Protein AF-A0A3N7J6V0-F1 (afdb_monomer)

Structure (mmCIF, N/CA/C/O backbone):
data_AF-A0A3N7J6V0-F1
#
_entry.id   AF-A0A3N7J6V0-F1
#
loop_
_atom_site.group_PDB
_atom_site.id
_atom_site.type_symbol
_atom_site.label_atom_id
_atom_site.label_alt_id
_atom_site.label_comp_id
_atom_site.label_asym_id
_atom_site.label_entity_id
_atom_site.label_seq_id
_atom_site.pdbx_PDB_ins_code
_atom_site.Cartn_x
_atom_site.Cartn_y
_atom_site.Cartn_z
_atom_site.occupancy
_atom_site.B_iso_or_equiv
_atom_site.auth_seq_id
_atom_site.auth_comp_id
_atom_site.auth_asym_id
_atom_site.auth_atom_id
_atom_site.pdbx_PDB_model_num
ATOM 1 N N . MET A 1 1 ? 5.471 -15.057 -11.219 1.00 92.25 1 MET A N 1
ATOM 2 C CA . MET A 1 1 ? 5.505 -13.796 -10.446 1.00 92.25 1 MET A CA 1
ATOM 3 C C . MET A 1 1 ? 6.729 -13.816 -9.545 1.00 92.25 1 MET A C 1
ATOM 5 O O . MET A 1 1 ? 6.949 -14.839 -8.909 1.00 92.25 1 MET A O 1
ATOM 9 N N . ILE A 1 2 ? 7.534 -12.752 -9.531 1.00 97.69 2 ILE A N 1
ATOM 10 C CA . ILE A 1 2 ? 8.778 -12.653 -8.742 1.00 97.69 2 ILE A CA 1
ATOM 11 C C . ILE A 1 2 ? 8.809 -11.283 -8.053 1.00 97.69 2 ILE A C 1
ATOM 13 O O . ILE A 1 2 ? 8.446 -10.288 -8.671 1.00 97.69 2 ILE A O 1
ATOM 17 N N . GLY A 1 3 ? 9.210 -11.217 -6.786 1.00 97.38 3 GLY A N 1
ATOM 18 C CA . GLY A 1 3 ? 9.332 -9.962 -6.039 1.00 97.38 3 GLY A CA 1
ATOM 19 C C . GLY A 1 3 ? 10.760 -9.719 -5.542 1.00 97.38 3 GLY A C 1
ATOM 20 O O . GLY A 1 3 ? 11.561 -10.660 -5.502 1.00 97.38 3 GLY A O 1
ATOM 21 N N . PRO A 1 4 ? 11.118 -8.467 -5.211 1.00 97.06 4 PRO A N 1
ATOM 22 C CA . PRO A 1 4 ? 12.426 -8.142 -4.665 1.00 97.06 4 PRO A CA 1
ATOM 23 C C . PRO A 1 4 ? 12.553 -8.580 -3.199 1.00 97.06 4 PRO A C 1
ATOM 25 O O . PRO A 1 4 ? 11.595 -8.976 -2.537 1.00 97.06 4 PRO A O 1
ATOM 28 N N . THR A 1 5 ? 13.766 -8.486 -2.664 1.00 95.62 5 THR A N 1
ATOM 29 C CA . THR A 1 5 ? 14.012 -8.679 -1.231 1.00 95.62 5 THR A CA 1
ATOM 30 C C . THR A 1 5 ? 13.369 -7.550 -0.412 1.00 95.62 5 THR A C 1
ATOM 32 O O . THR A 1 5 ? 12.633 -6.707 -0.926 1.00 95.62 5 THR A O 1
ATOM 35 N N . GLN A 1 6 ? 13.637 -7.525 0.894 1.00 95.75 6 GLN A N 1
ATOM 36 C CA . GLN A 1 6 ? 13.127 -6.494 1.794 1.00 95.75 6 GLN A CA 1
ATOM 37 C C . GLN A 1 6 ? 11.590 -6.398 1.767 1.00 95.75 6 GLN A C 1
ATOM 39 O O . GLN A 1 6 ? 11.038 -5.327 1.527 1.00 95.75 6 GLN A O 1
ATOM 44 N N . TRP A 1 7 ? 10.905 -7.518 2.033 1.00 97.00 7 TRP A N 1
ATOM 45 C CA . TRP A 1 7 ? 9.437 -7.569 2.113 1.00 97.00 7 TRP A CA 1
ATOM 46 C C . TRP A 1 7 ? 8.757 -7.087 0.814 1.00 97.00 7 TRP A C 1
ATOM 48 O O . TRP A 1 7 ? 7.757 -6.378 0.859 1.00 97.00 7 TRP A O 1
ATOM 58 N N . ASN A 1 8 ? 9.321 -7.449 -0.349 1.00 97.81 8 ASN A N 1
ATOM 59 C CA . ASN A 1 8 ? 8.882 -6.998 -1.676 1.00 97.81 8 ASN A CA 1
ATOM 60 C C . ASN A 1 8 ? 8.863 -5.465 -1.838 1.00 97.81 8 ASN A C 1
ATOM 62 O O . ASN A 1 8 ? 8.035 -4.912 -2.564 1.00 97.81 8 ASN A O 1
ATOM 66 N N . SER A 1 9 ? 9.781 -4.757 -1.179 1.00 98.00 9 SER A N 1
ATOM 67 C CA . SER A 1 9 ? 9.880 -3.302 -1.282 1.00 98.00 9 SER A CA 1
ATOM 68 C C . SER A 1 9 ? 10.310 -2.861 -2.680 1.00 98.00 9 SER A C 1
ATOM 70 O O . SER A 1 9 ? 11.330 -3.309 -3.208 1.00 98.00 9 SER A O 1
ATOM 72 N N . ALA A 1 10 ? 9.603 -1.878 -3.246 1.00 98.31 10 ALA A N 1
ATOM 73 C CA . ALA A 1 10 ? 9.982 -1.262 -4.518 1.00 98.31 10 ALA A CA 1
ATOM 74 C C . ALA A 1 10 ? 11.411 -0.680 -4.497 1.00 98.31 10 ALA A C 1
ATOM 76 O O . ALA A 1 10 ? 12.084 -0.651 -5.526 1.00 98.31 10 ALA A O 1
ATOM 77 N N . LYS A 1 11 ? 11.916 -0.271 -3.322 1.00 97.81 11 LYS A N 1
ATOM 78 C CA . LYS A 1 11 ? 13.282 0.258 -3.157 1.00 97.81 11 LYS A CA 1
ATOM 79 C C . LYS A 1 11 ? 14.368 -0.787 -3.448 1.00 97.81 11 LYS A C 1
ATOM 81 O O . LYS A 1 11 ? 15.484 -0.401 -3.773 1.00 97.81 11 LYS A O 1
ATOM 86 N N . ALA A 1 12 ? 14.048 -2.078 -3.352 1.00 98.06 12 ALA A N 1
ATOM 87 C CA . ALA A 1 12 ? 14.971 -3.179 -3.618 1.00 98.06 12 ALA A CA 1
ATOM 88 C C . ALA A 1 12 ? 14.907 -3.695 -5.072 1.00 98.06 12 ALA A C 1
ATOM 90 O O . ALA A 1 12 ? 15.643 -4.613 -5.432 1.00 98.06 12 ALA A O 1
ATOM 91 N N . LEU A 1 13 ? 14.073 -3.102 -5.941 1.00 98.25 13 LEU A N 1
ATOM 92 C CA . LEU A 1 13 ? 13.965 -3.504 -7.352 1.00 98.25 13 LEU A CA 1
ATOM 93 C C . LEU A 1 13 ? 15.272 -3.333 -8.138 1.00 98.25 13 LEU A C 1
ATOM 95 O O . LEU A 1 13 ? 15.529 -4.085 -9.072 1.00 98.25 13 LEU A O 1
ATOM 99 N N . ASN A 1 14 ? 16.124 -2.380 -7.760 1.00 96.06 14 ASN A N 1
ATOM 100 C CA . ASN A 1 14 ? 17.435 -2.193 -8.392 1.00 96.06 14 ASN A CA 1
ATOM 101 C C . ASN A 1 14 ? 18.418 -3.350 -8.124 1.00 96.06 14 ASN A C 1
ATOM 103 O O . ASN A 1 14 ? 19.423 -3.458 -8.819 1.00 96.06 14 ASN A O 1
ATOM 107 N N . GLN A 1 15 ? 18.144 -4.191 -7.125 1.00 96.25 15 GLN A N 1
ATOM 108 C CA . GLN A 1 15 ? 18.923 -5.386 -6.789 1.00 96.25 15 GLN A CA 1
ATOM 109 C C . GLN A 1 15 ? 18.278 -6.666 -7.338 1.00 96.25 15 GLN A C 1
ATOM 111 O O . GLN A 1 15 ? 18.869 -7.744 -7.246 1.00 96.25 15 GLN A O 1
ATOM 116 N N . LEU A 1 16 ? 17.063 -6.574 -7.890 1.00 96.88 16 LEU A N 1
ATOM 117 C CA . LEU A 1 16 ? 16.340 -7.727 -8.405 1.00 96.88 16 LEU A CA 1
ATOM 118 C C . LEU A 1 16 ? 17.000 -8.224 -9.693 1.00 96.88 16 LEU A C 1
ATOM 120 O O . LEU A 1 16 ? 17.029 -7.530 -10.706 1.00 96.88 16 LEU A O 1
ATOM 124 N N . THR A 1 17 ? 17.487 -9.461 -9.655 1.00 96.38 17 THR A N 1
ATOM 125 C CA . THR A 1 17 ? 17.958 -10.175 -10.844 1.00 96.38 17 THR A CA 1
ATOM 126 C C . THR A 1 17 ? 16.870 -11.135 -11.299 1.00 96.38 17 THR A C 1
ATOM 128 O O . THR A 1 17 ? 16.421 -11.975 -10.519 1.00 96.38 17 THR A O 1
ATOM 131 N N . LEU A 1 18 ? 16.444 -11.006 -12.554 1.00 96.75 18 LEU A N 1
ATOM 132 C CA . LEU A 1 18 ? 15.433 -11.872 -13.152 1.00 96.75 18 LEU A CA 1
ATOM 133 C C . LEU A 1 18 ? 16.083 -12.932 -14.050 1.00 96.75 18 LEU A C 1
ATOM 135 O O . LEU A 1 18 ? 17.091 -12.640 -14.699 1.00 96.75 18 LEU A O 1
ATOM 139 N N . PRO A 1 19 ? 15.514 -14.148 -14.127 1.00 96.25 19 PRO A N 1
ATOM 140 C CA . PRO A 1 19 ? 15.858 -15.069 -15.200 1.00 96.25 19 PRO A CA 1
ATOM 141 C C . PRO A 1 19 ? 15.416 -14.485 -16.553 1.00 96.25 19 PRO A C 1
ATOM 143 O O . PRO A 1 19 ? 14.533 -13.629 -16.617 1.00 96.25 19 PRO A O 1
ATOM 146 N N . ASN A 1 20 ? 16.033 -14.945 -17.642 1.00 95.38 20 ASN A N 1
ATOM 147 C CA . ASN A 1 20 ? 15.668 -14.528 -18.997 1.00 95.38 20 ASN A CA 1
ATOM 148 C C . ASN A 1 20 ? 14.369 -15.221 -19.445 1.00 95.38 20 ASN A C 1
ATOM 150 O O . ASN A 1 20 ? 14.415 -16.217 -20.166 1.00 95.38 20 ASN A O 1
ATOM 154 N N . ASP A 1 21 ? 13.234 -14.715 -18.971 1.00 97.81 21 ASP A N 1
ATOM 155 C CA . ASP A 1 21 ? 11.899 -15.265 -19.209 1.00 97.81 21 ASP A CA 1
ATOM 156 C C . ASP A 1 21 ? 10.903 -14.116 -19.470 1.00 97.81 21 ASP A C 1
ATOM 158 O O . ASP A 1 21 ? 10.761 -13.239 -18.613 1.00 97.81 21 ASP A O 1
ATOM 162 N N . PRO A 1 22 ? 10.229 -14.073 -20.636 1.00 96.00 22 PRO A N 1
ATOM 163 C CA . PRO A 1 22 ? 9.286 -13.008 -20.970 1.00 96.00 22 PRO A CA 1
ATOM 164 C C . PRO A 1 22 ? 7.928 -13.123 -20.254 1.00 96.00 22 PRO A C 1
ATOM 166 O O . PRO A 1 22 ? 7.190 -12.142 -20.225 1.00 96.00 22 PRO A O 1
ATOM 169 N N . GLU A 1 23 ? 7.594 -14.265 -19.646 1.00 97.50 23 GLU A N 1
ATOM 170 C CA . GLU A 1 23 ? 6.287 -14.537 -19.021 1.00 97.50 23 GLU A CA 1
ATOM 171 C C . GLU A 1 23 ? 6.247 -14.139 -17.531 1.00 97.50 23 GLU A C 1
ATOM 173 O O . GLU A 1 23 ? 5.511 -14.693 -16.705 1.00 97.50 23 GLU A O 1
ATOM 178 N N . LEU A 1 24 ? 7.072 -13.160 -17.152 1.00 98.19 24 LEU A N 1
ATOM 179 C CA . LEU A 1 24 ? 7.210 -12.703 -15.776 1.00 98.19 24 LEU A CA 1
ATOM 180 C C . LEU A 1 24 ? 6.378 -11.452 -15.484 1.00 98.19 24 LEU A C 1
ATOM 182 O O . LEU A 1 24 ? 6.388 -10.465 -16.215 1.00 98.19 24 LEU A O 1
ATOM 186 N N . ILE A 1 25 ? 5.746 -11.469 -14.311 1.00 98.50 25 ILE A N 1
ATOM 187 C CA . ILE A 1 25 ? 5.191 -10.287 -13.644 1.00 98.50 25 ILE A CA 1
ATOM 188 C C . ILE A 1 25 ? 6.003 -10.046 -12.375 1.00 98.50 25 ILE A C 1
ATOM 190 O O . ILE A 1 25 ? 6.190 -10.974 -11.575 1.00 98.50 25 ILE A O 1
ATOM 194 N N . VAL A 1 26 ? 6.465 -8.813 -12.180 1.00 98.69 26 VAL A N 1
ATOM 195 C CA . VAL A 1 26 ? 7.145 -8.410 -10.946 1.00 98.69 26 VAL A CA 1
ATOM 196 C C . VAL A 1 26 ? 6.122 -7.936 -9.924 1.00 98.69 26 VAL A C 1
ATOM 198 O O . VAL A 1 26 ? 5.182 -7.237 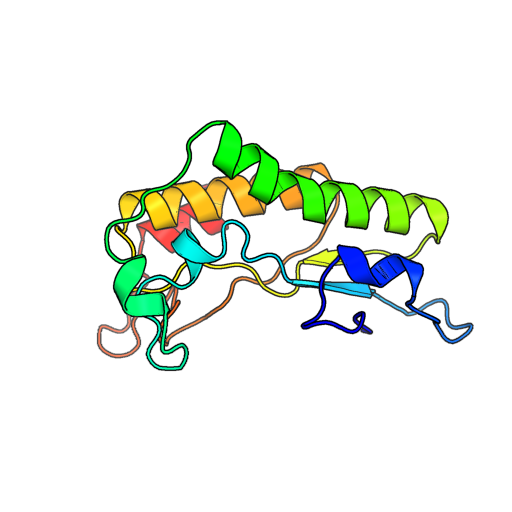-10.280 1.00 98.69 26 VAL A O 1
ATOM 201 N N . THR A 1 27 ? 6.280 -8.314 -8.658 1.00 98.81 27 THR A N 1
ATOM 202 C CA . THR A 1 27 ? 5.391 -7.870 -7.575 1.00 98.81 27 THR A CA 1
ATOM 203 C C . THR A 1 27 ? 6.124 -6.997 -6.566 1.00 98.81 27 THR A C 1
ATOM 205 O O . THR A 1 27 ? 7.273 -7.273 -6.223 1.00 98.81 27 THR A O 1
ATOM 208 N N . VAL A 1 28 ? 5.456 -5.949 -6.087 1.00 98.88 28 VAL A N 1
ATOM 209 C CA . VAL A 1 28 ? 5.904 -5.118 -4.960 1.00 98.88 28 VAL A CA 1
ATOM 210 C C . VAL A 1 28 ? 4.777 -4.936 -3.956 1.00 98.88 28 VAL A C 1
ATOM 212 O O . VAL A 1 28 ? 3.606 -4.987 -4.325 1.00 98.88 28 VAL A O 1
ATOM 215 N N . HIS A 1 29 ? 5.115 -4.714 -2.690 1.00 98.81 29 HIS A N 1
ATOM 216 C CA . HIS A 1 29 ? 4.144 -4.384 -1.647 1.00 98.81 29 HIS A CA 1
ATOM 217 C C . HIS A 1 29 ? 4.297 -2.906 -1.274 1.00 98.81 29 HIS A C 1
ATOM 219 O O . HIS A 1 29 ? 5.412 -2.375 -1.261 1.00 98.81 29 HIS A O 1
ATOM 225 N N . ASN A 1 30 ? 3.189 -2.228 -0.968 1.00 98.75 30 ASN A N 1
ATOM 226 C CA . ASN A 1 30 ? 3.225 -0.846 -0.502 1.00 98.75 30 ASN A CA 1
ATOM 227 C C . ASN A 1 30 ? 2.271 -0.624 0.673 1.00 98.75 30 ASN A C 1
ATOM 229 O O . ASN A 1 30 ? 1.052 -0.566 0.520 1.00 98.75 30 ASN A O 1
ATOM 233 N N . TYR A 1 31 ? 2.871 -0.444 1.845 1.00 98.56 31 TYR A N 1
ATOM 234 C CA . TYR A 1 31 ? 2.187 -0.149 3.100 1.00 98.56 31 TYR A CA 1
ATOM 235 C C . TYR A 1 31 ? 2.562 1.226 3.655 1.00 98.56 31 TYR A C 1
ATOM 237 O O . TYR A 1 31 ? 2.312 1.504 4.826 1.00 98.56 31 TYR A O 1
ATOM 245 N N . GLU A 1 32 ? 3.170 2.094 2.848 1.00 98.31 32 GLU A N 1
ATOM 246 C CA . GLU A 1 32 ? 3.524 3.435 3.302 1.00 98.31 32 GLU A CA 1
ATOM 247 C C . GLU A 1 32 ? 2.281 4.331 3.406 1.00 98.31 32 GLU A C 1
ATOM 249 O O . GLU A 1 32 ? 1.468 4.315 2.482 1.00 98.31 32 GLU A O 1
ATOM 254 N N . PRO A 1 33 ? 2.122 5.142 4.473 1.00 98.31 33 PRO A N 1
ATOM 255 C CA . PRO A 1 33 ? 3.008 5.250 5.636 1.00 98.31 33 PRO A CA 1
ATOM 256 C C . PRO A 1 33 ? 2.851 4.060 6.589 1.00 98.31 33 PRO A C 1
ATOM 258 O O . PRO A 1 33 ? 1.752 3.805 7.092 1.00 98.31 33 PRO A O 1
ATOM 261 N N . PHE A 1 34 ? 3.954 3.377 6.904 1.00 97.88 34 PHE A N 1
ATOM 262 C CA . PHE A 1 34 ? 3.905 2.136 7.690 1.00 97.88 34 PHE A CA 1
ATOM 263 C C . PHE A 1 34 ? 3.268 2.317 9.078 1.00 97.88 34 PHE A C 1
ATOM 265 O O . PHE A 1 34 ? 2.456 1.503 9.515 1.00 97.88 34 PHE A O 1
ATOM 272 N N . GLN A 1 35 ? 3.552 3.445 9.737 1.00 98.00 35 GLN A N 1
ATOM 273 C CA . GLN A 1 35 ? 2.967 3.782 11.039 1.00 98.00 35 GLN A CA 1
ATOM 274 C C . GLN A 1 35 ? 1.437 3.873 10.989 1.00 98.00 35 GLN A C 1
ATOM 276 O O . GLN A 1 35 ? 0.763 3.468 11.929 1.00 98.00 35 GLN A O 1
ATOM 281 N N . PHE A 1 36 ? 0.874 4.369 9.883 1.00 98.56 36 PHE A N 1
ATOM 282 C CA . PHE A 1 36 ? -0.573 4.424 9.697 1.00 98.56 36 PHE A CA 1
ATOM 283 C C . PHE A 1 36 ? -1.151 3.034 9.411 1.00 98.56 36 PHE A C 1
ATOM 285 O O . PHE A 1 36 ? -2.118 2.626 10.061 1.00 98.56 36 PHE A O 1
ATOM 292 N N . THR A 1 37 ? -0.576 2.315 8.442 1.00 98.62 37 THR A N 1
ATOM 293 C CA . THR A 1 37 ? -1.142 1.054 7.941 1.00 98.62 37 THR A CA 1
ATOM 294 C C . THR A 1 37 ? -1.036 -0.087 8.943 1.00 98.62 37 THR A C 1
ATOM 296 O O . THR A 1 37 ? -1.884 -0.972 8.907 1.00 98.62 37 THR A O 1
ATOM 299 N N . HIS A 1 38 ? -0.058 -0.052 9.851 1.00 98.50 38 HIS A N 1
ATOM 300 C CA . HIS A 1 38 ? 0.206 -1.111 10.829 1.00 98.50 38 HIS A CA 1
ATOM 301 C C . HIS A 1 38 ? -0.026 -0.687 12.283 1.00 98.50 38 HIS A C 1
ATOM 303 O O . HIS A 1 38 ? 0.361 -1.411 13.198 1.00 98.50 38 HIS A O 1
ATOM 309 N N . GLN A 1 39 ? -0.676 0.454 12.537 1.00 98.56 39 GLN A N 1
ATOM 310 C CA . GLN A 1 39 ? -0.933 0.901 13.908 1.00 98.56 39 GLN A CA 1
ATOM 311 C C . GLN A 1 39 ? -1.646 -0.167 14.752 1.00 98.56 39 GLN A C 1
ATOM 313 O O . GLN A 1 39 ? -2.686 -0.713 14.382 1.00 98.56 39 GLN A O 1
ATOM 318 N N . GLY A 1 40 ? -1.069 -0.462 15.913 1.00 98.25 40 GLY A N 1
ATOM 319 C CA . GLY A 1 40 ? -1.535 -1.470 16.856 1.00 98.25 40 GLY A CA 1
ATOM 320 C C . GLY A 1 40 ? -1.445 -2.930 16.396 1.00 98.25 40 GLY A C 1
ATOM 321 O O . GLY A 1 40 ? -2.036 -3.768 17.073 1.00 98.25 40 GLY A O 1
ATOM 322 N N . ALA A 1 41 ? -0.777 -3.261 15.290 1.00 97.44 41 ALA A N 1
ATOM 323 C CA . ALA A 1 41 ? -0.575 -4.644 14.860 1.00 97.44 41 ALA A CA 1
ATOM 324 C C . ALA A 1 41 ? 0.108 -5.498 15.948 1.00 97.44 41 ALA A C 1
ATOM 326 O O . ALA A 1 41 ? 1.140 -5.122 16.492 1.00 97.44 41 ALA A O 1
ATOM 327 N N . GLU A 1 42 ? -0.461 -6.660 16.269 1.00 97.12 42 GLU A N 1
ATOM 328 C CA . GLU A 1 42 ? -0.031 -7.507 17.393 1.00 97.12 42 GLU A CA 1
ATOM 329 C C . GLU A 1 42 ? 1.355 -8.129 17.190 1.00 97.12 42 GLU A C 1
ATOM 331 O O . GLU A 1 42 ? 1.989 -8.554 18.152 1.00 97.12 42 GLU A O 1
ATOM 336 N N . TRP A 1 43 ? 1.821 -8.195 15.944 1.00 95.19 43 TRP A N 1
ATOM 337 C CA . TRP A 1 43 ? 3.112 -8.774 15.579 1.00 95.19 43 TRP A CA 1
ATOM 338 C C . TRP A 1 43 ? 4.266 -7.762 15.576 1.00 95.19 43 TRP A C 1
ATOM 340 O O . TRP A 1 43 ? 5.403 -8.159 15.333 1.00 95.19 43 TRP A O 1
ATOM 350 N N . ASP A 1 44 ? 4.003 -6.480 15.848 1.00 95.06 44 ASP A N 1
ATOM 351 C CA . ASP A 1 44 ? 5.033 -5.446 15.962 1.00 95.06 44 ASP A CA 1
ATOM 352 C C . ASP A 1 44 ? 4.951 -4.762 17.333 1.00 95.06 44 ASP A C 1
ATOM 354 O O . ASP A 1 44 ? 3.981 -4.080 17.668 1.00 95.06 44 ASP A O 1
ATOM 358 N N . SER A 1 45 ? 6.008 -4.918 18.133 1.00 95.75 45 SER A N 1
ATOM 359 C CA . SER A 1 45 ? 6.097 -4.364 19.487 1.00 95.75 45 SER A CA 1
ATOM 360 C C . SER A 1 45 ? 6.019 -2.835 19.540 1.00 95.75 45 SER A C 1
ATOM 362 O O . SER A 1 45 ? 5.707 -2.281 20.592 1.00 95.75 45 SER A O 1
ATOM 364 N N . HIS A 1 46 ? 6.296 -2.139 18.435 1.00 95.62 46 HIS A N 1
ATOM 365 C CA . HIS A 1 46 ? 6.244 -0.677 18.357 1.00 95.62 46 HIS A CA 1
ATOM 366 C C . HIS A 1 46 ? 4.875 -0.163 17.920 1.00 95.62 46 HIS A C 1
ATOM 368 O O . HIS A 1 46 ? 4.555 1.005 18.150 1.00 95.62 46 HIS A O 1
ATOM 374 N N . ALA A 1 47 ? 4.044 -1.020 17.323 1.00 96.94 47 ALA A N 1
ATOM 375 C CA . ALA A 1 47 ? 2.826 -0.592 16.653 1.00 96.94 47 ALA A CA 1
ATOM 376 C C . ALA A 1 47 ? 1.807 0.063 17.590 1.00 96.94 47 ALA A C 1
ATOM 378 O O . ALA A 1 47 ? 1.037 0.925 17.160 1.00 96.94 47 ALA A O 1
ATOM 379 N N . ALA A 1 48 ? 1.815 -0.291 18.879 1.00 97.38 48 ALA A N 1
ATOM 380 C CA . ALA A 1 48 ? 0.969 0.347 19.885 1.00 97.38 48 ALA A CA 1
ATOM 381 C C . ALA A 1 48 ? 1.192 1.869 19.970 1.00 97.38 48 ALA A C 1
ATOM 383 O O . ALA A 1 48 ? 0.237 2.610 20.193 1.00 97.38 48 ALA A O 1
ATOM 384 N N . ALA A 1 49 ? 2.419 2.345 19.731 1.00 97.94 49 ALA A N 1
ATOM 385 C CA . ALA A 1 49 ? 2.755 3.768 19.767 1.00 97.94 49 ALA A CA 1
ATOM 386 C C . ALA A 1 49 ? 2.173 4.565 18.586 1.00 97.94 49 ALA A C 1
ATOM 388 O O . ALA A 1 49 ? 2.158 5.792 18.630 1.00 97.94 49 ALA A O 1
ATOM 389 N N . TRP A 1 50 ? 1.701 3.893 17.532 1.00 98.06 50 TRP A N 1
ATOM 390 C CA . TRP A 1 50 ? 1.156 4.542 16.333 1.00 98.06 50 TRP A CA 1
ATOM 391 C C . TRP A 1 50 ? -0.373 4.623 16.336 1.00 98.06 50 TRP A C 1
ATOM 393 O O . TRP A 1 50 ? -0.964 5.152 15.390 1.00 98.06 50 TRP A O 1
ATOM 403 N N . LEU A 1 51 ? -1.028 4.094 17.374 1.00 98.06 51 LEU A N 1
ATOM 404 C CA . LEU A 1 51 ? -2.482 4.143 17.511 1.00 98.06 51 LEU A CA 1
ATOM 405 C C . LEU A 1 51 ? -2.990 5.589 17.471 1.00 98.06 51 LEU A C 1
ATOM 407 O O . LEU A 1 51 ? -2.498 6.460 18.183 1.00 98.06 51 LEU A O 1
ATOM 411 N N . GLY A 1 52 ? -4.006 5.823 16.641 1.00 96.25 52 GLY A N 1
ATOM 412 C CA . GLY A 1 52 ? -4.602 7.142 16.429 1.00 96.25 52 GLY A CA 1
ATOM 413 C C . GLY A 1 52 ? -4.026 7.901 15.232 1.00 96.25 52 GLY A C 1
ATOM 414 O O . GLY A 1 52 ? -4.535 8.970 14.902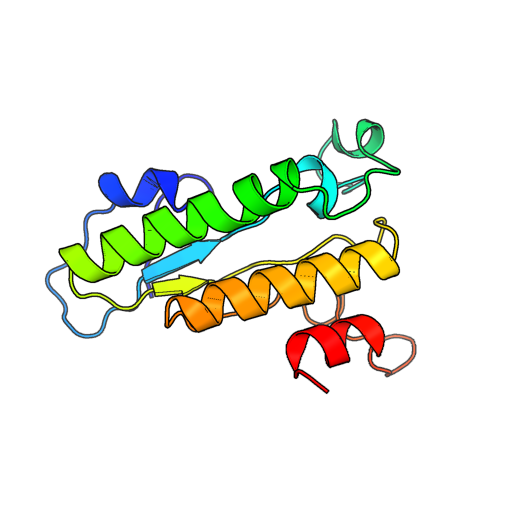 1.00 96.25 52 GLY A O 1
ATOM 415 N N . THR A 1 53 ? -3.021 7.352 14.540 1.00 97.50 53 THR A N 1
ATOM 416 C CA . THR A 1 53 ? -2.520 7.928 13.284 1.00 97.50 53 THR A CA 1
ATOM 417 C C . THR A 1 53 ? -3.632 7.934 12.229 1.00 97.50 53 THR A C 1
ATOM 419 O O . THR A 1 53 ? -4.248 6.903 11.952 1.00 97.50 53 THR A O 1
ATOM 422 N N . THR A 1 54 ? -3.887 9.087 11.612 1.00 97.38 54 THR A N 1
ATOM 423 C CA . THR A 1 54 ? -4.874 9.254 10.532 1.00 97.38 54 THR A CA 1
ATOM 424 C C . THR A 1 54 ? -4.198 9.332 9.162 1.00 97.38 54 THR A C 1
ATOM 426 O O . THR A 1 54 ? -2.978 9.448 9.060 1.00 97.38 54 THR A O 1
ATOM 429 N N . CYS A 1 55 ? -5.001 9.247 8.104 1.00 93.81 55 CYS A N 1
ATOM 430 C CA . CYS A 1 55 ? -4.610 9.443 6.705 1.00 93.81 55 CYS A CA 1
ATOM 431 C C . CYS A 1 55 ? -5.587 10.449 6.051 1.00 93.81 55 CYS A C 1
ATOM 433 O O . CYS A 1 55 ? -6.707 10.542 6.551 1.00 93.81 55 CYS A O 1
ATOM 435 N N . CYS A 1 56 ? -5.242 11.197 4.990 1.00 94.38 56 CYS A N 1
ATOM 436 C CA . CYS A 1 56 ? -3.923 11.277 4.338 1.00 94.38 56 CYS A CA 1
ATOM 437 C C . CYS A 1 56 ? -3.453 12.730 4.116 1.00 94.38 56 CYS A C 1
ATOM 439 O O . CYS A 1 56 ? -3.857 13.394 3.158 1.00 94.38 56 CYS A O 1
ATOM 441 N N . SER A 1 57 ? -2.533 13.213 4.960 1.00 97.31 57 SER A N 1
ATOM 442 C CA . SER A 1 57 ? -1.868 14.510 4.765 1.00 97.31 57 SER A CA 1
ATOM 443 C C . SER A 1 57 ? -1.024 14.532 3.477 1.00 97.31 57 SER A C 1
ATOM 445 O O . SER A 1 57 ? -0.636 13.469 2.981 1.00 97.31 57 SER A O 1
ATOM 447 N N . PRO A 1 58 ? -0.663 15.713 2.934 1.00 97.62 58 PRO A N 1
ATOM 448 C CA . PRO A 1 58 ? 0.161 15.799 1.723 1.00 97.62 58 PRO A CA 1
ATOM 449 C C . PRO A 1 58 ? 1.469 14.996 1.803 1.00 97.62 58 PRO A C 1
ATOM 451 O O . PRO A 1 58 ? 1.815 14.291 0.855 1.00 97.62 58 PRO A O 1
ATOM 454 N N . ALA A 1 59 ? 2.142 15.028 2.958 1.00 97.81 59 ALA A N 1
ATOM 455 C CA . ALA A 1 59 ? 3.373 14.277 3.197 1.00 97.81 59 ALA A CA 1
ATOM 456 C C . ALA A 1 59 ? 3.145 12.756 3.228 1.00 97.81 59 ALA A C 1
ATOM 458 O O . ALA A 1 59 ? 3.991 11.987 2.778 1.00 97.81 59 ALA A O 1
ATOM 459 N N . GLN A 1 60 ? 1.999 12.298 3.739 1.00 98.19 60 GLN A N 1
ATOM 460 C CA . GLN A 1 60 ? 1.646 10.876 3.710 1.00 98.19 60 GLN A CA 1
ATOM 461 C C . GLN A 1 60 ? 1.341 10.413 2.289 1.00 98.19 60 GLN A C 1
ATOM 463 O O . GLN A 1 60 ? 1.788 9.345 1.887 1.00 98.19 60 GLN A O 1
ATOM 468 N N . GLN A 1 61 ? 0.641 11.226 1.497 1.00 98.56 61 GLN A N 1
ATOM 469 C CA . GLN A 1 61 ? 0.383 10.875 0.105 1.00 98.56 61 GLN A CA 1
ATOM 470 C C . GLN A 1 61 ? 1.671 10.815 -0.728 1.00 98.56 61 GLN A C 1
ATOM 472 O O . GLN A 1 61 ? 1.773 10.003 -1.641 1.00 98.56 61 GLN A O 1
ATOM 477 N N . GLU A 1 62 ? 2.672 11.645 -0.430 1.00 98.38 62 GLU A N 1
ATOM 478 C CA . GLU A 1 62 ? 3.992 11.527 -1.057 1.00 98.38 62 GLU A CA 1
ATOM 479 C C . GLU A 1 62 ? 4.673 10.197 -0.704 1.00 98.38 62 GLU A C 1
ATOM 481 O O . GLU A 1 62 ? 5.158 9.506 -1.600 1.00 98.38 62 GLU A O 1
ATOM 486 N N . GLN A 1 63 ? 4.615 9.784 0.567 1.00 98.38 63 GLN A N 1
ATOM 487 C CA . GLN A 1 63 ? 5.109 8.473 1.000 1.00 98.38 63 GLN A CA 1
ATOM 488 C C . GLN A 1 63 ? 4.381 7.319 0.300 1.00 98.38 63 GLN A C 1
ATOM 490 O O . GLN A 1 63 ? 5.029 6.366 -0.119 1.00 98.38 63 GLN A O 1
ATOM 495 N N . MET A 1 64 ? 3.062 7.422 0.105 1.00 98.62 64 MET A N 1
ATOM 496 C CA . MET A 1 64 ? 2.281 6.431 -0.646 1.00 98.62 64 MET A CA 1
ATOM 497 C C . MET A 1 64 ? 2.727 6.345 -2.111 1.00 98.62 64 MET A C 1
ATOM 499 O O . MET A 1 64 ? 2.838 5.251 -2.661 1.00 98.62 64 MET A O 1
ATOM 503 N N . ARG A 1 65 ? 2.988 7.490 -2.757 1.00 98.81 65 ARG A N 1
ATOM 504 C CA . ARG A 1 65 ? 3.323 7.562 -4.188 1.00 98.81 65 ARG A CA 1
ATOM 505 C C . ARG A 1 65 ? 4.743 7.120 -4.504 1.00 98.81 65 ARG A C 1
ATOM 507 O O . ARG A 1 65 ? 4.946 6.469 -5.526 1.00 98.81 65 ARG A O 1
ATOM 514 N N . ALA A 1 66 ? 5.709 7.430 -3.643 1.00 98.69 66 ALA A N 1
ATOM 515 C CA . ALA A 1 66 ? 7.122 7.217 -3.948 1.00 98.69 66 ALA A CA 1
ATOM 516 C C . ALA A 1 66 ? 7.473 5.753 -4.314 1.00 98.69 66 ALA A C 1
ATOM 518 O O . ALA A 1 66 ? 8.134 5.552 -5.336 1.00 98.69 66 ALA A O 1
ATOM 519 N N . PRO A 1 67 ? 7.011 4.709 -3.591 1.00 98.81 67 PRO A N 1
ATOM 520 C CA . PRO A 1 67 ? 7.244 3.320 -3.997 1.00 98.81 67 PRO A CA 1
ATOM 521 C C . PRO A 1 67 ? 6.606 2.967 -5.346 1.00 98.81 67 PRO A C 1
ATOM 523 O O . PRO A 1 67 ? 7.207 2.240 -6.137 1.00 98.81 67 PRO A O 1
ATOM 526 N N . LEU A 1 68 ? 5.419 3.510 -5.640 1.00 98.88 68 LEU A N 1
ATOM 527 C CA . LEU A 1 68 ? 4.745 3.301 -6.923 1.00 98.88 68 LEU A CA 1
ATOM 528 C C . LEU A 1 68 ? 5.509 3.984 -8.066 1.00 98.88 68 LEU A C 1
ATOM 530 O O . LEU A 1 68 ? 5.643 3.418 -9.147 1.00 98.88 68 LEU A O 1
ATOM 534 N N . ASP A 1 69 ? 6.055 5.179 -7.844 1.00 98.88 69 ASP A N 1
ATOM 535 C CA . ASP A 1 69 ? 6.872 5.878 -8.840 1.00 98.88 69 ASP A CA 1
ATOM 536 C C . ASP A 1 69 ? 8.158 5.109 -9.166 1.00 98.88 69 ASP A C 1
ATOM 538 O O . ASP A 1 69 ? 8.482 4.934 -10.345 1.00 98.88 69 ASP A O 1
ATOM 542 N N . ILE A 1 70 ? 8.831 4.572 -8.141 1.00 98.81 70 ILE A N 1
ATOM 543 C CA . ILE A 1 70 ? 10.005 3.701 -8.302 1.00 98.81 70 ILE A CA 1
ATOM 544 C C . ILE A 1 70 ? 9.639 2.466 -9.131 1.00 98.81 70 ILE A C 1
ATOM 546 O O . ILE A 1 70 ? 10.302 2.162 -10.124 1.00 98.81 70 ILE A O 1
ATOM 550 N N . ALA A 1 71 ? 8.560 1.774 -8.762 1.00 98.75 71 ALA A N 1
ATOM 551 C CA . ALA A 1 71 ? 8.111 0.572 -9.451 1.00 98.75 71 ALA A CA 1
ATOM 552 C C . ALA A 1 71 ? 7.720 0.843 -10.915 1.00 98.75 71 ALA A C 1
ATOM 554 O O . ALA A 1 71 ? 8.101 0.091 -11.814 1.00 98.75 71 ALA A O 1
ATOM 555 N N . ALA A 1 72 ? 7.025 1.950 -11.183 1.00 98.75 72 ALA A N 1
ATOM 556 C CA . ALA A 1 72 ? 6.637 2.341 -12.535 1.00 98.75 72 ALA A CA 1
ATOM 557 C C . ALA A 1 72 ? 7.855 2.711 -13.394 1.00 98.75 72 ALA A C 1
ATOM 559 O O . ALA A 1 72 ? 7.917 2.362 -14.574 1.00 98.75 72 ALA A O 1
ATOM 560 N N . GLN A 1 73 ? 8.839 3.412 -12.821 1.00 98.69 73 GLN A N 1
ATOM 561 C CA . GLN A 1 73 ? 10.094 3.714 -13.510 1.00 98.69 73 GLN A CA 1
ATOM 562 C C . GLN A 1 73 ? 10.864 2.438 -13.843 1.00 98.69 73 GLN A C 1
ATOM 564 O O . GLN A 1 73 ? 11.293 2.271 -14.987 1.00 98.69 73 GLN A O 1
ATOM 569 N N . TRP A 1 74 ? 10.990 1.533 -12.875 1.00 98.62 74 TRP A N 1
ATOM 570 C CA . TRP A 1 74 ? 11.656 0.253 -13.067 1.00 98.62 74 TRP A CA 1
ATOM 571 C C . TRP A 1 74 ? 10.970 -0.575 -14.162 1.00 98.62 74 TRP A C 1
ATOM 573 O O . TRP A 1 74 ? 11.651 -1.072 -15.061 1.00 98.62 74 TRP A O 1
ATOM 583 N N . SER A 1 75 ? 9.632 -0.633 -14.158 1.00 98.50 75 SER A N 1
ATOM 584 C CA . SER A 1 75 ? 8.831 -1.318 -15.182 1.00 98.50 75 SER A CA 1
ATOM 585 C C . SER A 1 75 ? 9.113 -0.777 -16.586 1.00 98.50 75 SER A C 1
ATOM 587 O O . SER A 1 75 ? 9.397 -1.549 -17.499 1.00 98.50 75 SER A O 1
ATOM 589 N N . ARG A 1 76 ? 9.140 0.553 -16.764 1.00 98.25 76 ARG A N 1
ATOM 590 C CA . ARG A 1 76 ? 9.456 1.178 -18.063 1.00 98.25 76 ARG A CA 1
ATOM 591 C C . ARG A 1 76 ? 10.866 0.850 -18.557 1.00 98.25 76 ARG A C 1
ATOM 593 O O . ARG A 1 76 ? 11.068 0.700 -19.758 1.00 98.25 76 ARG A O 1
ATOM 600 N N . GLN A 1 77 ? 11.833 0.761 -17.647 1.00 97.94 77 GLN A N 1
ATOM 601 C CA . GLN A 1 77 ? 13.230 0.473 -17.983 1.00 97.94 77 GLN A CA 1
ATOM 602 C C . GLN A 1 77 ? 13.444 -0.996 -18.363 1.00 97.94 77 GLN A C 1
ATOM 604 O O . GLN A 1 77 ? 14.128 -1.274 -19.345 1.00 97.94 77 GLN A O 1
ATOM 609 N N . HIS A 1 78 ? 12.8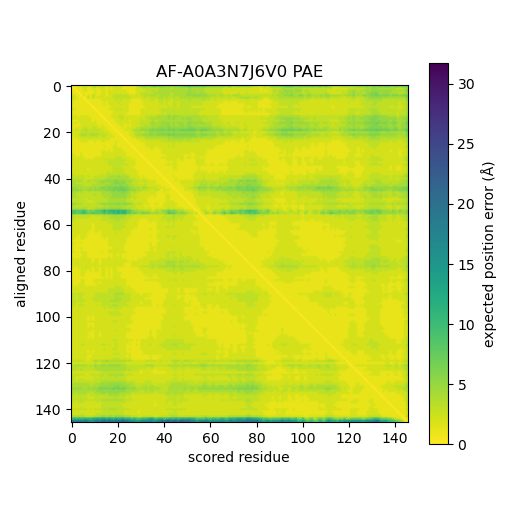40 -1.922 -17.617 1.00 97.06 78 HIS A N 1
ATOM 610 C CA . HIS A 1 78 ? 13.083 -3.361 -17.764 1.00 97.06 78 HIS A CA 1
ATOM 611 C C . HIS A 1 78 ? 12.035 -4.071 -18.625 1.00 97.06 78 HIS A C 1
ATOM 613 O O . HIS A 1 78 ? 12.245 -5.212 -19.018 1.00 97.06 78 HIS A O 1
ATOM 619 N N . ARG A 1 79 ? 10.932 -3.385 -18.953 1.00 96.94 79 ARG A N 1
ATOM 620 C CA . ARG A 1 79 ? 9.819 -3.873 -19.783 1.00 96.94 79 ARG A CA 1
ATOM 621 C C . ARG A 1 79 ? 9.093 -5.096 -19.215 1.00 96.94 79 ARG A C 1
ATOM 623 O O . ARG A 1 79 ? 8.487 -5.847 -19.970 1.00 96.94 79 ARG A O 1
ATOM 630 N N . TYR A 1 80 ? 9.095 -5.245 -17.891 1.00 98.12 80 TYR A N 1
ATOM 631 C CA . TYR A 1 80 ? 8.239 -6.196 -17.181 1.00 98.12 80 TYR A CA 1
ATOM 632 C C . TYR A 1 80 ? 7.068 -5.464 -16.517 1.00 98.12 80 TYR A C 1
ATOM 634 O O . TYR A 1 80 ? 7.284 -4.403 -15.912 1.00 98.12 80 TYR A O 1
ATOM 642 N N . PRO A 1 81 ? 5.836 -5.998 -16.589 1.00 98.44 81 PRO A N 1
ATOM 643 C CA . PRO A 1 81 ? 4.706 -5.447 -15.853 1.00 98.44 81 PRO A CA 1
ATOM 644 C C . PRO A 1 81 ? 4.930 -5.578 -14.343 1.00 98.44 81 PRO A C 1
ATOM 646 O O . PRO A 1 81 ? 5.538 -6.544 -13.869 1.00 98.44 81 PRO A O 1
ATOM 649 N N . VAL A 1 82 ? 4.409 -4.606 -13.590 1.00 98.75 82 VAL A N 1
ATOM 650 C CA . VAL A 1 82 ? 4.443 -4.621 -12.125 1.00 98.75 82 VAL A CA 1
ATOM 651 C C . VAL A 1 82 ? 3.035 -4.740 -11.550 1.00 98.75 82 VAL A C 1
ATOM 653 O O . VAL A 1 82 ? 2.121 -4.007 -11.924 1.00 98.75 82 VAL A O 1
ATOM 656 N N . TYR A 1 83 ? 2.895 -5.666 -10.610 1.00 98.88 83 TYR A N 1
ATOM 657 C CA . TYR A 1 83 ? 1.730 -5.907 -9.777 1.00 98.88 83 TYR A CA 1
ATOM 658 C C . TYR A 1 83 ? 1.974 -5.318 -8.379 1.00 98.88 83 TYR A C 1
ATOM 660 O O . TYR A 1 83 ? 2.966 -5.647 -7.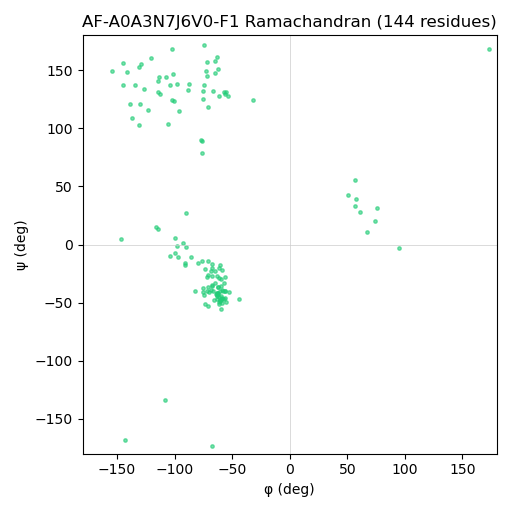728 1.00 98.88 83 TYR A O 1
ATOM 668 N N . LEU A 1 84 ? 1.083 -4.443 -7.906 1.00 98.88 84 LEU A N 1
ATOM 669 C CA . LEU A 1 84 ? 1.042 -4.042 -6.499 1.00 98.88 84 LEU A CA 1
ATOM 670 C C . LEU A 1 84 ? 0.394 -5.180 -5.708 1.00 98.88 84 LEU A C 1
ATOM 672 O O . LEU A 1 84 ? -0.827 -5.236 -5.571 1.00 98.88 84 LEU A O 1
ATOM 676 N N . GLY A 1 85 ? 1.212 -6.122 -5.251 1.00 98.69 85 GLY A N 1
ATOM 677 C CA . GLY A 1 85 ? 0.720 -7.387 -4.722 1.00 98.69 85 GLY A CA 1
ATOM 678 C C . GLY A 1 85 ? 0.043 -7.296 -3.373 1.00 98.69 85 GLY A C 1
ATOM 679 O O . GLY A 1 85 ? -0.857 -8.088 -3.103 1.00 98.69 85 GLY A O 1
ATOM 680 N N . GLU A 1 86 ? 0.428 -6.308 -2.572 1.00 98.88 86 GLU A N 1
ATOM 681 C CA . GLU A 1 86 ? -0.239 -6.012 -1.319 1.00 98.88 86 GLU A CA 1
ATOM 682 C C . GLU A 1 86 ? -0.261 -4.514 -1.040 1.00 98.88 86 GLU A C 1
ATOM 684 O O . GLU A 1 86 ? 0.745 -3.807 -1.176 1.00 98.88 86 GLU A O 1
ATOM 689 N N . PHE A 1 87 ? -1.421 -4.061 -0.584 1.00 98.88 87 PHE A N 1
ATOM 690 C CA . PHE A 1 87 ? -1.624 -2.796 0.101 1.00 98.88 87 PHE A CA 1
ATOM 691 C C . PHE A 1 87 ? -2.865 -2.910 0.988 1.00 98.88 87 PHE A C 1
ATOM 693 O O . PHE A 1 87 ? -3.812 -3.629 0.666 1.00 98.88 87 PHE A O 1
ATOM 700 N N . GLY A 1 88 ? -2.884 -2.181 2.096 1.00 98.62 88 GLY A N 1
ATOM 701 C CA . GLY A 1 88 ? -4.014 -2.174 3.016 1.00 98.62 88 GLY A CA 1
ATOM 702 C C . GLY A 1 88 ? -3.705 -1.386 4.281 1.00 98.62 88 GLY A C 1
ATOM 703 O O . GLY A 1 88 ? -2.559 -1.033 4.543 1.00 98.62 88 GLY A O 1
ATOM 704 N N . ALA A 1 89 ? -4.734 -1.112 5.078 1.00 98.69 89 ALA A N 1
ATOM 705 C CA . ALA A 1 89 ? -4.589 -0.501 6.396 1.00 98.69 89 ALA A CA 1
ATOM 706 C C . ALA A 1 89 ? -5.293 -1.351 7.459 1.00 98.69 89 ALA A C 1
ATOM 708 O O . ALA A 1 89 ? -6.441 -1.771 7.254 1.00 98.69 89 ALA A O 1
ATOM 709 N N . TYR A 1 90 ? -4.608 -1.589 8.580 1.00 98.56 90 TYR A N 1
ATOM 710 C CA . TYR A 1 90 ? -5.029 -2.506 9.632 1.00 98.56 90 TYR A CA 1
ATOM 711 C C . TYR A 1 90 ? -6.343 -2.079 10.283 1.00 98.56 90 TYR A C 1
ATOM 713 O O . TYR A 1 90 ? -6.669 -0.894 10.369 1.00 98.56 90 TYR A O 1
ATOM 721 N N . GLY A 1 91 ? -7.105 -3.053 10.778 1.00 98.06 91 GLY A N 1
ATOM 722 C CA . GLY A 1 91 ? -8.450 -2.863 11.318 1.00 98.06 91 GLY A CA 1
ATOM 723 C C . GLY A 1 91 ? -8.543 -1.925 12.522 1.00 98.06 91 GLY A C 1
ATOM 724 O O . GLY A 1 91 ? -9.633 -1.437 12.809 1.00 98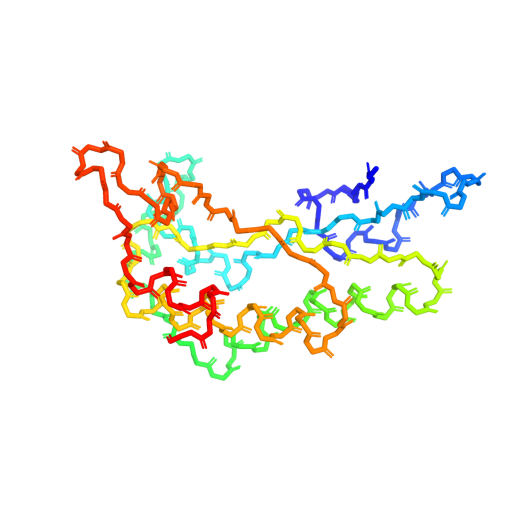.06 91 GLY A O 1
ATOM 725 N N . LYS A 1 92 ? -7.418 -1.646 13.192 1.00 98.25 92 LYS A N 1
ATOM 726 C CA . LYS A 1 92 ? -7.327 -0.705 14.319 1.00 98.25 92 LYS A CA 1
ATOM 727 C C . LYS A 1 92 ? -7.263 0.765 13.894 1.00 98.25 92 LYS A C 1
ATOM 729 O O . LYS A 1 92 ? -7.508 1.634 14.725 1.00 98.25 92 LYS A O 1
ATOM 734 N N . ALA A 1 93 ? -6.965 1.056 12.628 1.00 98.38 93 ALA A N 1
ATOM 735 C CA . ALA A 1 93 ? -6.992 2.418 12.106 1.00 98.38 93 ALA A CA 1
ATOM 736 C C . ALA A 1 93 ? -8.443 2.929 11.935 1.00 98.38 93 ALA A C 1
ATOM 738 O O . ALA A 1 93 ? -9.339 2.137 11.617 1.00 98.38 93 ALA A O 1
ATOM 739 N N . PRO A 1 94 ? -8.702 4.246 12.070 1.00 98.06 94 PRO A N 1
ATOM 740 C CA . PRO A 1 94 ? -10.032 4.814 11.845 1.00 98.06 94 PRO A CA 1
ATOM 741 C C . PRO A 1 94 ? -10.581 4.481 10.450 1.00 98.06 94 PRO A C 1
ATOM 743 O O . PRO A 1 94 ? -9.898 4.690 9.446 1.00 98.06 94 PRO A O 1
ATOM 746 N N . MET A 1 95 ? -11.829 4.000 10.365 1.00 98.12 95 MET A N 1
ATOM 747 C CA . MET A 1 95 ? -12.419 3.519 9.102 1.00 98.12 95 MET A CA 1
ATOM 748 C C . MET A 1 95 ? -12.394 4.570 7.983 1.00 98.12 95 MET A C 1
ATOM 750 O O . MET A 1 95 ? -12.068 4.228 6.851 1.00 98.12 95 MET A O 1
ATOM 754 N N . ALA A 1 96 ? -12.668 5.841 8.298 1.00 98.12 96 ALA A N 1
ATOM 755 C CA . ALA A 1 96 ? -12.603 6.930 7.320 1.00 98.12 96 ALA A CA 1
ATOM 756 C C . ALA A 1 96 ? -11.200 7.060 6.696 1.00 98.12 96 ALA A C 1
ATOM 758 O O . ALA A 1 96 ? -11.065 7.099 5.476 1.00 98.12 96 ALA A O 1
ATOM 759 N N . SER A 1 97 ? -10.144 7.016 7.516 1.00 98.50 97 SER A N 1
ATOM 760 C CA . SER A 1 97 ? -8.763 7.037 7.023 1.00 98.50 97 SER A CA 1
ATOM 761 C C . SER A 1 97 ? -8.400 5.773 6.245 1.00 98.50 97 SER A C 1
ATOM 763 O O . SER A 1 97 ? -7.675 5.859 5.259 1.00 98.50 97 SER A O 1
ATOM 765 N N . ARG A 1 98 ? -8.909 4.596 6.642 1.00 98.69 98 ARG A N 1
ATOM 766 C CA . ARG A 1 98 ? -8.707 3.346 5.886 1.00 98.69 98 ARG A CA 1
ATOM 767 C C . ARG A 1 98 ? -9.344 3.421 4.497 1.00 98.69 98 ARG A C 1
ATOM 769 O O . ARG A 1 98 ? -8.709 3.018 3.524 1.00 98.69 98 ARG A O 1
ATOM 776 N N . GLN A 1 99 ? -10.569 3.937 4.402 1.00 98.56 99 GLN A N 1
ATOM 777 C CA . GLN A 1 99 ? -11.278 4.147 3.138 1.00 98.56 99 GLN A CA 1
ATOM 778 C C . GLN A 1 99 ? -10.514 5.122 2.235 1.00 98.56 99 GLN A C 1
ATOM 780 O O . GLN A 1 99 ? -10.254 4.803 1.075 1.00 98.56 99 GLN A O 1
ATOM 785 N N . GLU A 1 100 ? -10.109 6.276 2.772 1.00 98.50 100 GLU A N 1
ATOM 786 C CA . GLU A 1 100 ? -9.364 7.288 2.019 1.00 98.50 100 GLU A CA 1
ATOM 787 C C . GLU A 1 100 ? -8.024 6.749 1.505 1.00 98.50 100 GLU A C 1
ATOM 789 O O . GLU A 1 100 ? -7.746 6.847 0.310 1.00 98.50 100 GLU A O 1
ATOM 794 N N . PHE A 1 101 ? -7.237 6.110 2.377 1.00 98.75 101 PHE A N 1
ATOM 795 C CA . PHE A 1 101 ? -5.981 5.458 2.008 1.00 98.75 101 PHE A CA 1
ATOM 796 C C . PHE A 1 101 ? -6.174 4.436 0.886 1.00 98.75 101 PHE A C 1
ATOM 798 O O . PHE A 1 101 ? -5.444 4.458 -0.103 1.00 98.75 101 PHE A O 1
ATOM 805 N N . THR A 1 102 ? -7.163 3.549 1.037 1.00 98.81 102 THR A N 1
ATOM 806 C CA . THR A 1 102 ? -7.421 2.458 0.087 1.00 98.81 102 THR A CA 1
ATOM 807 C C . THR A 1 102 ? -7.755 3.015 -1.293 1.00 98.81 102 THR A C 1
ATOM 809 O O . THR A 1 102 ? -7.181 2.566 -2.283 1.00 98.81 102 THR A O 1
ATOM 812 N N . ARG A 1 103 ? -8.620 4.037 -1.351 1.00 98.69 103 ARG A N 1
ATOM 813 C CA . ARG A 1 103 ? -8.995 4.704 -2.601 1.00 98.69 103 ARG A CA 1
ATOM 814 C C . ARG A 1 103 ? -7.781 5.352 -3.264 1.00 98.69 103 ARG A C 1
ATOM 816 O O . ARG A 1 103 ? -7.525 5.094 -4.432 1.00 98.69 103 ARG A O 1
ATOM 823 N N . ILE A 1 104 ? -7.013 6.150 -2.514 1.00 98.56 104 ILE A N 1
ATOM 824 C CA . ILE A 1 104 ? -5.829 6.834 -3.054 1.00 98.56 104 ILE A CA 1
ATOM 825 C C . ILE A 1 104 ? -4.809 5.814 -3.566 1.00 98.56 104 ILE A C 1
ATOM 827 O O . ILE A 1 104 ? -4.330 5.958 -4.682 1.00 98.56 104 ILE A O 1
ATOM 831 N N . MET A 1 105 ? -4.482 4.773 -2.796 1.00 98.75 105 MET A N 1
ATOM 832 C CA . MET A 1 105 ? -3.480 3.786 -3.211 1.00 98.75 105 MET A CA 1
ATOM 833 C C . MET A 1 105 ? -3.897 3.050 -4.490 1.00 98.75 105 MET A C 1
ATOM 835 O O . MET A 1 105 ? -3.078 2.892 -5.396 1.00 98.75 105 MET A O 1
ATOM 839 N N . ARG A 1 106 ? -5.174 2.656 -4.591 1.00 98.62 106 ARG A N 1
ATOM 840 C CA . ARG A 1 106 ? -5.737 2.060 -5.807 1.00 98.62 106 ARG A CA 1
ATOM 841 C C . ARG A 1 106 ? -5.626 3.013 -6.998 1.00 98.62 106 ARG A C 1
ATOM 843 O O . ARG A 1 106 ? -5.037 2.638 -8.008 1.00 98.62 106 ARG A O 1
ATOM 850 N N . ASP A 1 107 ? -6.149 4.235 -6.870 1.00 98.50 107 ASP A N 1
ATOM 851 C CA . ASP A 1 107 ? -6.148 5.240 -7.946 1.00 98.50 107 ASP A CA 1
ATOM 852 C C . ASP A 1 107 ? -4.716 5.510 -8.441 1.00 98.50 107 ASP A C 1
ATOM 854 O O . ASP A 1 107 ? -4.445 5.631 -9.637 1.00 98.50 107 ASP A O 1
ATOM 858 N N . GLU A 1 108 ? -3.765 5.571 -7.511 1.00 98.69 108 GLU A N 1
ATOM 859 C CA . GLU A 1 108 ? -2.356 5.807 -7.796 1.00 98.69 108 GLU A CA 1
ATOM 860 C C . GLU A 1 108 ? -1.668 4.613 -8.478 1.00 98.69 108 GLU A C 1
ATOM 862 O O . GLU A 1 108 ? -0.825 4.821 -9.359 1.00 98.69 108 GLU A O 1
ATOM 867 N N . ALA A 1 109 ? -2.022 3.379 -8.117 1.00 98.75 109 ALA A N 1
ATOM 868 C CA . ALA A 1 109 ? -1.541 2.180 -8.800 1.00 98.75 109 ALA A CA 1
ATOM 869 C C . ALA A 1 109 ? -2.079 2.114 -10.242 1.00 98.75 109 ALA A C 1
ATOM 871 O O . ALA A 1 109 ? -1.305 1.958 -11.192 1.00 98.75 109 ALA A O 1
ATOM 872 N N . GLU A 1 110 ? -3.384 2.332 -10.423 1.00 98.56 110 GLU A N 1
ATOM 873 C CA . GLU A 1 110 ? -4.053 2.299 -11.730 1.00 98.56 110 GLU A CA 1
ATOM 874 C C . GLU A 1 110 ? -3.531 3.385 -12.672 1.00 98.56 110 GLU A C 1
ATOM 876 O O . GLU A 1 110 ? -3.225 3.113 -13.834 1.00 98.56 110 GLU A O 1
ATOM 881 N N . ARG A 1 111 ? -3.307 4.602 -12.162 1.00 98.44 111 ARG A N 1
ATOM 882 C CA . ARG A 1 111 ? -2.711 5.712 -12.925 1.00 98.44 111 ARG A CA 1
ATOM 883 C C . ARG A 1 111 ? -1.315 5.393 -13.474 1.00 98.44 111 ARG A C 1
ATOM 885 O O . ARG A 1 111 ? -0.867 6.034 -14.424 1.00 98.44 111 ARG A O 1
ATOM 892 N N . ARG A 1 112 ? -0.618 4.419 -12.885 1.00 98.56 112 ARG A N 1
ATOM 893 C CA . ARG A 1 112 ? 0.701 3.932 -13.327 1.00 98.56 112 ARG A CA 1
ATOM 894 C C . ARG A 1 112 ? 0.624 2.642 -14.145 1.00 98.56 112 ARG A C 1
ATOM 896 O O . ARG A 1 112 ? 1.670 2.106 -14.501 1.00 98.56 112 ARG A O 1
ATOM 903 N N . GLY A 1 113 ? -0.581 2.167 -14.459 1.00 98.12 113 GLY A N 1
ATOM 904 C CA . GLY A 1 113 ? -0.811 0.943 -15.224 1.00 98.12 113 GLY A CA 1
ATOM 905 C C . GLY A 1 113 ? -0.538 -0.340 -14.439 1.00 98.12 113 GLY A C 1
ATOM 906 O O . GLY A 1 113 ? -0.301 -1.378 -15.050 1.00 98.12 113 GLY A O 1
ATOM 907 N N . MET A 1 114 ? -0.531 -0.284 -13.103 1.00 98.62 114 MET A N 1
ATOM 908 C CA . MET A 1 114 ? -0.313 -1.461 -12.262 1.00 98.62 114 MET A CA 1
ATOM 909 C C . MET A 1 114 ? -1.634 -2.162 -11.961 1.00 98.62 114 MET A C 1
ATOM 911 O O . MET A 1 114 ? -2.599 -1.538 -11.524 1.00 98.62 114 MET A O 1
ATOM 915 N N . THR A 1 115 ? -1.650 -3.484 -12.117 1.00 98.38 115 THR A N 1
ATOM 916 C CA . THR A 1 115 ? -2.650 -4.343 -11.465 1.00 98.38 115 THR A CA 1
ATOM 917 C C . THR A 1 115 ? -2.371 -4.422 -9.964 1.00 98.38 115 THR A C 1
ATOM 919 O O . THR A 1 115 ? -1.224 -4.234 -9.553 1.00 98.38 115 THR A O 1
ATOM 922 N N . TRP A 1 116 ? -3.372 -4.742 -9.142 1.00 98.75 116 TRP A N 1
ATOM 923 C CA . TRP A 1 116 ? -3.235 -4.683 -7.684 1.00 98.75 116 TRP A CA 1
ATOM 924 C C . TRP A 1 116 ? -4.003 -5.782 -6.939 1.00 98.75 116 TRP A C 1
ATOM 926 O O . TRP A 1 116 ? -4.975 -6.336 -7.453 1.00 98.75 116 TRP A O 1
ATOM 936 N N . GLY A 1 117 ? -3.553 -6.089 -5.720 1.00 98.62 117 GLY A N 1
ATOM 937 C CA . GLY A 1 117 ? -4.194 -7.000 -4.773 1.00 98.62 117 GLY A CA 1
ATOM 938 C C . GLY A 1 117 ? -4.334 -6.355 -3.398 1.00 98.62 117 GLY A C 1
ATOM 939 O O . GLY A 1 117 ? -3.347 -5.948 -2.790 1.00 98.62 117 GLY A O 1
ATOM 940 N N . TYR A 1 118 ? -5.570 -6.242 -2.904 1.00 98.75 118 TYR A N 1
ATOM 941 C CA . TYR A 1 118 ? -5.827 -5.712 -1.565 1.00 98.75 118 TYR A CA 1
ATOM 942 C C . TYR A 1 118 ? -5.482 -6.748 -0.496 1.00 98.75 118 TYR A C 1
ATOM 944 O O . TYR A 1 118 ? -5.945 -7.890 -0.560 1.00 98.75 118 TYR A O 1
ATOM 952 N N . TRP A 1 119 ? -4.738 -6.323 0.520 1.00 98.69 119 TRP A N 1
ATOM 953 C CA . TRP A 1 119 ? -4.527 -7.092 1.735 1.00 98.69 119 TRP A CA 1
ATOM 954 C C . TRP A 1 119 ? -5.530 -6.635 2.801 1.00 98.69 119 TRP A C 1
ATOM 956 O O . TRP A 1 119 ? -5.481 -5.488 3.237 1.00 98.69 119 TRP A O 1
ATOM 966 N N . GLU A 1 120 ? -6.474 -7.463 3.247 1.00 98.38 120 GLU A N 1
ATOM 967 C CA . GLU A 1 120 ? -6.812 -8.798 2.735 1.00 98.38 120 GLU A CA 1
ATOM 968 C C . GLU A 1 120 ? -8.325 -9.050 2.793 1.00 98.38 120 GLU A C 1
ATOM 970 O O . GLU A 1 120 ? -9.124 -8.121 2.941 1.00 98.38 120 GLU A O 1
ATOM 975 N N . PHE A 1 121 ? -8.745 -10.297 2.590 1.00 98.38 121 PHE A N 1
ATOM 976 C CA . PHE A 1 121 ? -10.148 -10.6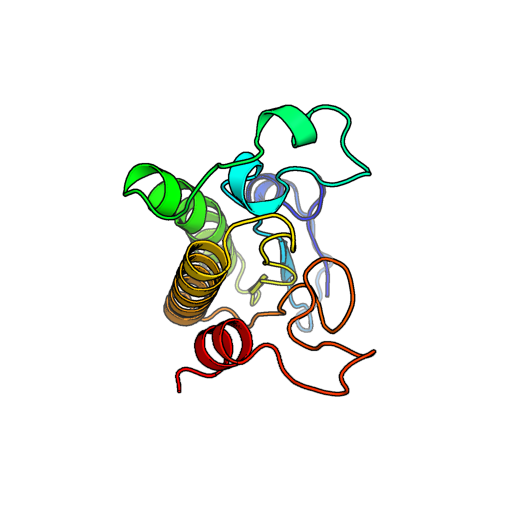35 2.424 1.00 98.38 121 PHE A CA 1
ATOM 977 C C . PHE A 1 121 ? -10.961 -10.521 3.718 1.00 98.38 121 PHE A C 1
ATOM 979 O O . PHE A 1 121 ? -11.973 -9.831 3.707 1.00 98.38 121 PHE A O 1
ATOM 986 N N . GLY A 1 122 ? -10.561 -11.158 4.822 1.00 97.19 122 GLY A N 1
ATOM 987 C CA . GLY A 1 122 ? -11.470 -11.452 5.938 1.00 97.19 122 GLY A CA 1
ATOM 988 C C . GLY A 1 122 ? -10.893 -11.447 7.354 1.00 97.19 122 GLY A C 1
ATOM 989 O O . GLY A 1 122 ? -11.618 -11.796 8.285 1.00 97.19 122 GLY A O 1
ATOM 990 N N . ALA A 1 123 ? -9.628 -11.086 7.539 1.00 97.00 123 ALA A N 1
ATOM 991 C CA . ALA A 1 123 ? -8.962 -11.043 8.834 1.00 97.00 123 ALA A CA 1
ATOM 992 C C . ALA A 1 123 ? -8.711 -9.590 9.286 1.00 97.00 123 ALA A C 1
ATOM 994 O O . ALA A 1 123 ? -9.614 -8.749 9.278 1.00 97.00 123 ALA A O 1
ATOM 995 N N . GLY A 1 124 ? -7.498 -9.302 9.762 1.00 96.94 124 GLY A N 1
ATOM 996 C CA . GLY A 1 124 ? -7.167 -8.046 10.422 1.00 96.94 124 GLY A CA 1
ATOM 997 C C . GLY A 1 124 ? -7.168 -6.816 9.509 1.00 96.94 124 GLY A C 1
ATOM 998 O O . GLY A 1 124 ? -7.385 -5.709 9.995 1.00 96.94 124 GLY A O 1
ATOM 999 N N . PHE A 1 125 ? -7.002 -6.986 8.196 1.00 98.50 125 PHE A N 1
ATOM 1000 C CA . PHE A 1 125 ? -7.186 -5.911 7.214 1.00 98.50 125 PHE A CA 1
ATOM 1001 C C . PHE A 1 125 ? -8.517 -6.047 6.453 1.00 98.50 125 PHE A C 1
ATOM 1003 O O . PHE A 1 125 ? -8.942 -5.110 5.784 1.00 98.50 125 PHE A O 1
ATOM 1010 N N . GLY A 1 126 ? -9.200 -7.179 6.623 1.00 97.81 126 GLY A N 1
ATOM 1011 C CA . GLY A 1 126 ? -10.349 -7.678 5.879 1.00 97.81 126 GLY A CA 1
ATOM 1012 C C . GLY A 1 126 ? -11.316 -6.639 5.325 1.00 97.81 126 GLY A C 1
ATOM 1013 O O . GLY A 1 126 ? -11.917 -5.873 6.085 1.00 97.81 126 GLY A O 1
ATOM 1014 N N . VAL A 1 127 ? -11.546 -6.688 4.011 1.00 98.44 127 VAL A N 1
ATOM 1015 C CA . VAL A 1 127 ? -12.663 -6.013 3.322 1.00 98.44 127 VAL A CA 1
ATOM 1016 C C . VAL A 1 127 ? -14.012 -6.703 3.583 1.00 98.44 127 VAL A C 1
ATOM 1018 O O . VAL A 1 127 ? -15.070 -6.086 3.463 1.00 98.44 127 VAL A O 1
ATOM 1021 N N . TYR A 1 128 ? -13.996 -7.969 3.984 1.00 98.62 128 TYR A N 1
ATOM 1022 C CA . TYR A 1 128 ? -15.152 -8.782 4.336 1.00 98.62 128 TYR A CA 1
ATOM 1023 C C . TYR A 1 128 ? -15.121 -9.129 5.829 1.00 98.62 128 TYR A C 1
ATOM 1025 O O . TYR A 1 128 ? -14.067 -9.318 6.429 1.00 98.62 128 TYR A O 1
ATOM 1033 N N . ASP A 1 129 ? -16.291 -9.189 6.454 1.00 97.94 129 ASP A N 1
ATOM 1034 C CA . ASP A 1 129 ? -16.466 -9.661 7.824 1.00 97.94 129 ASP A CA 1
ATOM 1035 C C . ASP A 1 129 ? -17.099 -11.062 7.775 1.00 97.94 129 ASP A C 1
ATOM 1037 O O . ASP A 1 129 ? -18.303 -11.180 7.512 1.00 97.94 129 ASP A O 1
ATOM 1041 N N . PRO A 1 130 ? -16.324 -12.138 8.008 1.00 97.50 130 PRO A N 1
ATOM 1042 C CA . PRO A 1 130 ? -16.842 -13.500 7.929 1.00 97.50 130 PRO A CA 1
ATOM 1043 C C . PRO A 1 130 ? -17.855 -13.823 9.033 1.00 97.50 130 PRO A C 1
ATOM 1045 O O . PRO A 1 130 ? -18.744 -14.645 8.810 1.00 97.50 130 PRO A O 1
ATOM 1048 N N . GLY A 1 131 ? -17.774 -13.158 10.191 1.00 97.44 131 GLY A N 1
ATOM 1049 C CA . GLY A 1 131 ? -18.727 -13.341 11.287 1.00 97.44 131 GLY A CA 1
ATOM 1050 C C . GLY A 1 131 ? -20.093 -12.739 10.963 1.00 97.44 131 GLY A C 1
ATOM 1051 O O . GLY A 1 131 ? -21.126 -13.349 11.232 1.00 97.44 131 GLY A O 1
ATOM 1052 N N . ARG A 1 132 ? -20.102 -11.565 10.322 1.00 97.38 132 ARG A N 1
ATOM 1053 C CA . ARG A 1 132 ? -21.332 -10.895 9.861 1.00 97.38 132 ARG A CA 1
ATOM 1054 C C . ARG A 1 132 ? -21.812 -11.362 8.489 1.00 97.38 132 ARG A C 1
ATOM 1056 O O . ARG A 1 132 ? -22.916 -11.005 8.092 1.00 97.38 132 ARG A O 1
ATOM 1063 N N . LYS A 1 133 ? -20.990 -12.127 7.766 1.00 97.94 133 LYS A N 1
ATOM 1064 C CA . LYS A 1 133 ? -21.197 -12.499 6.359 1.00 97.94 133 LYS A CA 1
ATOM 1065 C C . LYS A 1 133 ? -21.503 -11.284 5.476 1.00 97.94 133 LYS A C 1
ATOM 1067 O O . LYS A 1 133 ? -22.419 -11.304 4.656 1.00 97.94 133 LYS A O 1
ATOM 1072 N N . ALA A 1 134 ? -20.764 -10.201 5.695 1.00 98.31 134 ALA A N 1
ATOM 1073 C CA . ALA A 1 134 ? -21.041 -8.911 5.080 1.00 98.31 134 ALA A CA 1
ATOM 1074 C C . ALA A 1 134 ? -19.756 -8.188 4.682 1.00 98.31 134 ALA A C 1
ATOM 1076 O O . ALA A 1 134 ? -18.723 -8.296 5.342 1.00 98.31 134 ALA A O 1
ATOM 1077 N N . TRP A 1 135 ? -19.837 -7.401 3.614 1.00 98.38 135 TRP A N 1
ATOM 1078 C CA . TRP A 1 135 ? -18.761 -6.507 3.206 1.00 98.38 135 TRP A CA 1
ATOM 1079 C C . TRP A 1 135 ? -18.634 -5.322 4.164 1.00 98.38 135 TRP A C 1
ATOM 1081 O O . TRP A 1 135 ? -19.631 -4.757 4.617 1.00 98.38 135 TRP A O 1
ATOM 1091 N N . ARG A 1 136 ? -17.402 -4.870 4.397 1.00 98.19 136 ARG A N 1
ATOM 1092 C CA . ARG A 1 136 ? -17.132 -3.540 4.945 1.00 98.19 136 ARG A CA 1
ATOM 1093 C C . ARG A 1 136 ? -17.318 -2.530 3.820 1.00 98.19 136 ARG A C 1
ATOM 1095 O O . ARG A 1 136 ? -16.370 -2.243 3.091 1.00 98.19 136 ARG A O 1
ATOM 1102 N N . ALA A 1 137 ? -18.547 -2.032 3.680 1.00 98.19 137 ALA A N 1
ATOM 1103 C CA . ALA A 1 137 ? -18.954 -1.163 2.574 1.00 98.19 137 ALA A CA 1
ATOM 1104 C C . ALA A 1 137 ? -17.936 -0.049 2.244 1.00 98.19 137 ALA A C 1
ATOM 1106 O O . ALA A 1 137 ? -17.518 -0.014 1.090 1.00 98.19 137 ALA A O 1
ATOM 1107 N N . PRO A 1 138 ? -17.385 0.711 3.220 1.00 98.19 138 PRO A N 1
ATOM 1108 C CA . PRO A 1 138 ? -16.407 1.762 2.918 1.00 98.19 138 PRO A CA 1
ATOM 1109 C C . PRO A 1 138 ? -15.151 1.267 2.185 1.00 98.19 138 PRO A C 1
ATOM 1111 O O . PRO A 1 138 ? -14.662 1.918 1.267 1.00 98.19 138 PRO A O 1
ATOM 1114 N N . ILE A 1 139 ? -14.620 0.099 2.566 1.00 98.50 139 ILE A N 1
ATOM 1115 C CA . ILE A 1 139 ? -13.424 -0.471 1.928 1.00 98.50 139 ILE A CA 1
ATOM 1116 C C . ILE A 1 139 ? -13.779 -1.052 0.558 1.00 98.50 139 ILE A C 1
ATOM 1118 O O . ILE A 1 139 ? -13.046 -0.850 -0.405 1.00 98.50 139 ILE A O 1
ATOM 1122 N N . ARG A 1 140 ? -14.924 -1.736 0.445 1.00 98.44 140 ARG A N 1
ATOM 1123 C CA . ARG A 1 140 ? -15.409 -2.268 -0.836 1.00 98.44 140 ARG A CA 1
ATOM 1124 C C . ARG A 1 140 ? -15.611 -1.149 -1.864 1.00 98.44 140 ARG A C 1
ATOM 1126 O O . ARG A 1 140 ? -15.172 -1.293 -2.998 1.00 98.44 140 ARG A O 1
ATOM 1133 N N . GLU A 1 141 ? -16.252 -0.053 -1.474 1.00 98.19 141 GLU A N 1
ATOM 1134 C CA . GLU A 1 141 ? -16.465 1.136 -2.313 1.00 98.19 141 GLU A CA 1
ATOM 1135 C C . GLU A 1 141 ? -15.131 1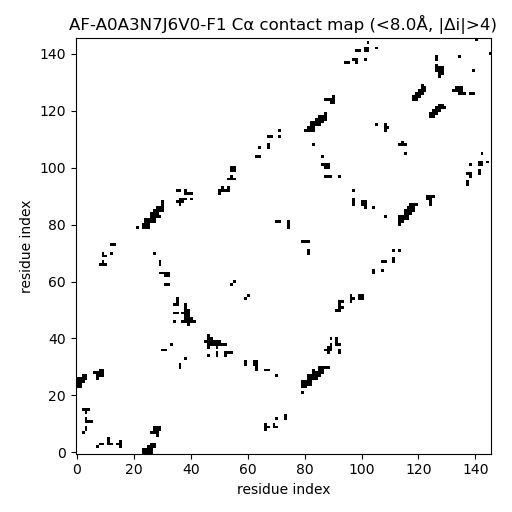.745 -2.758 1.00 98.19 141 GLU A C 1
ATOM 1137 O O . GLU A 1 141 ? -14.910 1.953 -3.952 1.00 98.19 141 GLU A O 1
ATOM 1142 N N . ALA A 1 142 ? -14.185 1.908 -1.825 1.00 98.31 142 ALA A N 1
ATOM 1143 C CA . ALA A 1 142 ? -12.842 2.397 -2.131 1.00 98.31 142 ALA A CA 1
ATOM 1144 C C . ALA A 1 142 ? -12.069 1.511 -3.121 1.00 98.31 142 ALA A C 1
ATOM 1146 O O . ALA A 1 142 ? -11.243 2.031 -3.863 1.00 98.31 142 ALA A O 1
ATOM 1147 N N . LEU A 1 143 ? -12.324 0.199 -3.148 1.00 98.25 143 LEU A N 1
ATOM 1148 C CA . LEU A 1 143 ? -11.702 -0.725 -4.101 1.00 98.25 143 LEU A CA 1
ATOM 1149 C C . LEU A 1 143 ? -12.414 -0.730 -5.459 1.00 98.25 143 LEU A C 1
ATOM 1151 O O . LEU A 1 143 ? -11.751 -0.753 -6.490 1.00 98.25 143 LEU A O 1
ATOM 1155 N N . LEU A 1 144 ? -13.747 -0.665 -5.484 1.00 96.75 144 LEU A N 1
ATOM 1156 C CA . LEU A 1 144 ? -14.540 -0.806 -6.714 1.00 96.75 144 LEU A CA 1
ATOM 1157 C C . LEU A 1 144 ? -14.842 0.516 -7.434 1.00 96.75 144 LEU A C 1
ATOM 1159 O O . LEU A 1 144 ? -15.233 0.489 -8.596 1.00 96.75 144 LEU A O 1
ATOM 1163 N N . GLY A 1 145 ? -14.669 1.658 -6.765 1.00 85.69 145 GLY A N 1
ATOM 1164 C CA . GLY A 1 145 ? -14.874 2.984 -7.364 1.00 85.69 145 GLY A CA 1
ATOM 1165 C C . GLY A 1 145 ? -16.350 3.323 -7.517 1.00 85.69 145 GLY A C 1
ATOM 1166 O O . GLY A 1 145 ? -16.726 3.995 -8.473 1.00 85.69 145 GLY A O 1
ATOM 1167 N N . GLN A 1 146 ? -17.157 2.799 -6.593 1.00 64.19 146 GLN A N 1
ATOM 1168 C CA . GLN A 1 146 ? -18.606 2.967 -6.506 1.00 64.19 146 GLN A CA 1
ATOM 1169 C C . GLN A 1 146 ? -18.954 3.935 -5.384 1.00 64.19 146 GLN A C 1
ATOM 1171 O O . GLN A 1 146 ? -18.223 3.912 -4.368 1.00 64.19 146 GLN A O 1
#

Solvent-accessible surface area (backbone atoms only — not comparable to full-atom values): 7888 Å² total; per-residue (Å²): 112,52,59,28,57,78,82,20,25,36,87,35,48,89,73,52,81,75,75,101,59,90,90,49,38,37,34,28,39,54,46,50,46,53,58,42,24,41,16,49,38,89,91,40,96,64,19,62,80,28,60,85,46,76,54,76,54,76,70,43,49,48,49,43,43,50,49,52,51,47,40,43,52,50,23,70,73,70,72,38,57,46,31,38,57,32,34,51,40,30,67,75,34,55,66,70,28,41,22,52,48,44,28,50,54,48,55,56,36,49,77,62,72,30,53,75,34,75,41,37,63,55,66,65,39,27,38,30,36,72,90,76,72,41,69,40,58,61,47,48,29,30,70,70,77,102

InterPro dom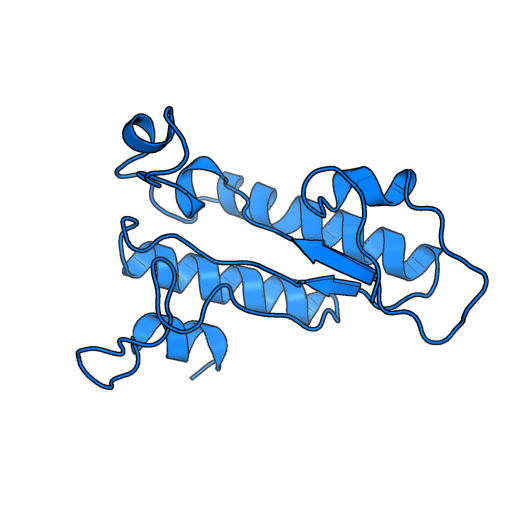ains:
  IPR001547 Glycoside hydrolase, family 5 [PF00150] (1-122)
  IPR017853 Glycoside hydrolase superfamily [SSF51445] (1-143)

Foldseek 3Di:
DEAFPDQSFLVRLVVDDDDPDQPDEYEHEAAFVVLFQCQPPPVDPCNVVSQPDADDDPVRLCRLQPRLVSNLVSCVVVVHAYANEEYFHFQRHDLVRRLVSLLSSQVSCVVSVHHYDYPDDDPGRHQADVVVRGGPVSNVCSNPVD

Radius of gyration: 15.54 Å; Cα contacts (8 Å, |Δi|>4): 248; chains: 1; bounding box: 40×31×41 Å

pLDDT: mean 97.58, std 3.14, range [64.19, 98.88]

Secondary structure (DSSP, 8-state):
-B--HHHHBGGGGGGPPPPS-TT--EEEE---SHHHHTTT-TT-TTGGGGTT-----HHHHHHHHHHHHHHHHHHHHH---EEEEEE---TTS-HHHHHHHHHHHHHHHHTTT-EEEES-SSSSS-SEETTTTEE-HHHHHHHHT-

Sequence (146 aa):
MIGPTQWNSAKALNQLTLPNDPELIVTVHNYEPFQFTHQGAEWDSHAAAWLGTTCCSPAQQEQMRAPLDIAAQWSRQHRYPVYLG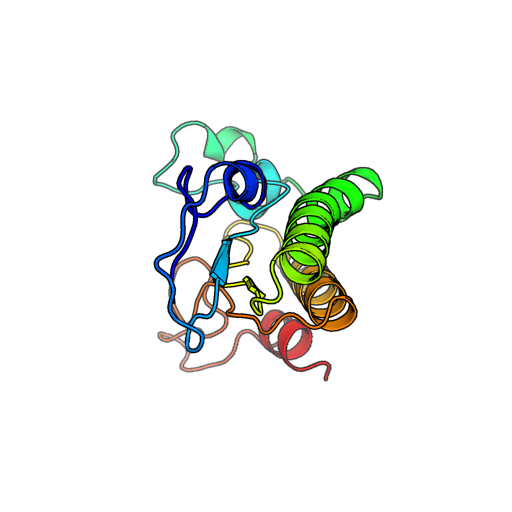EFGAYGKAPMASRQEFTRIMRDEAERRGMTWGYWEFGAGFGVYDPGRKAWRAPIREALLGQ

Mean predicted aligned error: 2.4 Å

Organism: NCBI:txid2496871

Nearest PDB structures (foldseek):
  3azr-assembly2_B  TM=9.621E-01  e=4.498E-16  Thermotoga maritima MSB8
  3aof-assembly2_B  TM=9.565E-01  e=9.856E-16  Thermotoga maritima MSB8
  3mmu-assembly1_A  TM=9.620E-01  e=1.199E-15  Thermotoga maritima
  6kdd-assembly1_A  TM=9.409E-01  e=1.280E-15  Fervidobacterium pennivorans DSM 9078
  3amg-assembly1_A  TM=9.432E-01  e=6.562E-15  Thermotoga maritima MSB8